Protein AF-A0AAU2A2J5-F1 (afdb_monomer_lite)

Sequence (70 aa):
MELLSTEEIVVRLRAALKGVGVALPSLGVDPVSGASDEPFALVLLGRCNVRTATRLAAVLEGLAAGGDET

Secondary structure (DSSP, 8-state):
-----HHHHHHHHHHHHHHTT---TT-EE-HHHHHS--S---EE-----HHHHHHHHHHHHHHHHT-S--

Radius of gyration: 14.19 Å; chains: 1; bounding box: 33×25×38 Å

pLDDT: mean 77.53, std 10.34, range [42.28, 88.19]

Foldseek 3Di:
DPDDDPQRVQVVVQVVCVVLVWHQPPWDWDPVQVVDPDPDTDIDSHDGDPVNVVSVVVVVVVVVVVVVPD

Structure (mmCIF, N/CA/C/O backbone):
data_AF-A0AAU2A2J5-F1
#
_entry.id   AF-A0AAU2A2J5-F1
#
loop_
_atom_site.group_PDB
_atom_site.id
_atom_site.type_symbol
_atom_site.label_atom_id
_atom_site.label_alt_id
_atom_site.label_comp_id
_atom_site.label_asym_id
_atom_site.label_entity_id
_atom_site.label_seq_id
_atom_site.pdbx_PDB_ins_code
_atom_site.Cartn_x
_atom_site.Cartn_y
_atom_site.Cartn_z
_atom_site.occupancy
_atom_site.B_iso_or_equiv
_atom_site.auth_seq_id
_atom_site.auth_comp_id
_atom_site.auth_asym_id
_atom_site.auth_atom_id
_atom_site.pdbx_PDB_model_num
ATOM 1 N N . MET A 1 1 ? 16.415 -15.976 6.544 1.00 45.53 1 MET A N 1
ATOM 2 C CA . MET A 1 1 ? 15.229 -15.165 6.216 1.00 45.53 1 MET A CA 1
ATOM 3 C C . MET A 1 1 ? 15.300 -14.940 4.724 1.00 45.53 1 MET A C 1
ATOM 5 O O . MET A 1 1 ? 16.168 -14.191 4.299 1.00 45.53 1 MET A O 1
ATOM 9 N N . GLU A 1 2 ? 14.547 -15.708 3.938 1.00 54.69 2 GLU A N 1
ATOM 10 C CA . GLU A 1 2 ? 14.548 -15.517 2.485 1.00 54.69 2 GLU A CA 1
ATOM 11 C C . GLU A 1 2 ? 14.046 -14.102 2.198 1.00 54.69 2 GLU A C 1
ATOM 13 O O . GLU A 1 2 ? 12.953 -13.718 2.621 1.00 54.69 2 GLU A O 1
ATOM 18 N N . LEU A 1 3 ? 14.905 -13.293 1.582 1.00 64.69 3 LEU A N 1
ATOM 19 C CA . LEU A 1 3 ? 14.525 -11.989 1.069 1.00 64.69 3 LEU A CA 1
ATOM 20 C C . LEU A 1 3 ? 13.600 -12.268 -0.111 1.00 64.69 3 LEU A C 1
ATOM 22 O O . LEU A 1 3 ? 14.048 -12.778 -1.134 1.00 64.69 3 LEU A O 1
ATOM 26 N N . LEU A 1 4 ? 12.309 -11.992 0.068 1.00 73.44 4 LEU A N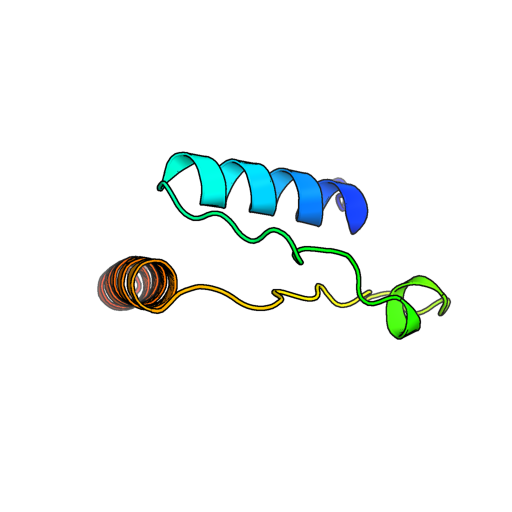 1
ATOM 27 C CA . LEU A 1 4 ? 11.355 -12.012 -1.035 1.00 73.44 4 LEU A CA 1
ATOM 28 C C . LEU A 1 4 ? 11.880 -11.084 -2.130 1.00 73.44 4 LEU A C 1
ATOM 30 O O . LEU A 1 4 ? 12.335 -9.974 -1.834 1.00 73.44 4 LEU A O 1
ATOM 34 N N . SER A 1 5 ? 11.795 -11.526 -3.381 1.00 82.06 5 SER A N 1
ATO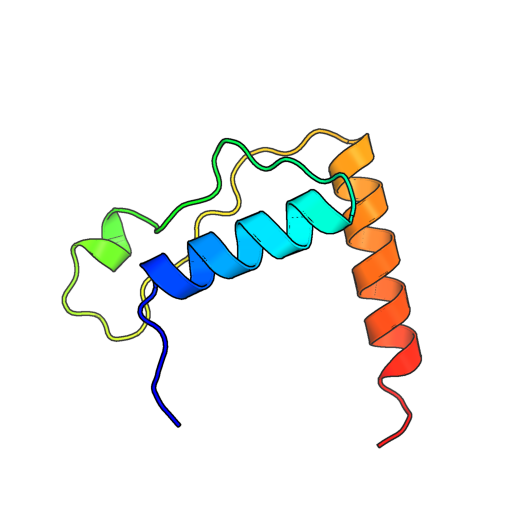M 35 C CA . SER A 1 5 ? 12.084 -10.647 -4.511 1.00 82.06 5 SER A CA 1
ATOM 36 C C . SER A 1 5 ? 11.140 -9.439 -4.495 1.00 82.06 5 SER A C 1
ATOM 38 O O . SER A 1 5 ? 10.028 -9.491 -3.957 1.00 82.06 5 SER A O 1
ATOM 40 N N . THR A 1 6 ? 11.554 -8.331 -5.108 1.00 81.06 6 THR A N 1
ATOM 41 C CA . THR A 1 6 ? 10.729 -7.114 -5.186 1.00 81.06 6 THR A CA 1
ATOM 42 C C . THR A 1 6 ? 9.355 -7.398 -5.802 1.00 81.06 6 THR A C 1
ATOM 44 O O . THR A 1 6 ? 8.341 -6.896 -5.318 1.00 81.06 6 THR A O 1
ATOM 47 N N . GLU A 1 7 ? 9.300 -8.276 -6.805 1.00 81.25 7 GLU A N 1
ATOM 48 C CA . GLU A 1 7 ? 8.056 -8.736 -7.433 1.00 81.25 7 GLU A CA 1
ATOM 49 C C . GLU A 1 7 ? 7.133 -9.454 -6.434 1.00 81.25 7 GLU A C 1
ATOM 51 O O . GLU A 1 7 ? 5.937 -9.157 -6.354 1.00 81.25 7 GLU A O 1
ATOM 56 N N . GLU A 1 8 ? 7.673 -10.351 -5.606 1.00 84.56 8 GLU A N 1
ATOM 57 C CA . GLU A 1 8 ? 6.899 -11.034 -4.562 1.00 84.56 8 GLU A CA 1
ATOM 58 C C . GLU A 1 8 ? 6.379 -10.062 -3.499 1.00 84.56 8 GLU A C 1
ATOM 60 O O . GLU A 1 8 ? 5.234 -10.184 -3.046 1.00 84.56 8 GLU A O 1
ATOM 65 N N . ILE A 1 9 ? 7.182 -9.060 -3.130 1.00 85.94 9 ILE A N 1
ATOM 66 C CA . ILE A 1 9 ? 6.762 -7.997 -2.210 1.00 85.94 9 ILE A CA 1
ATOM 67 C C . ILE A 1 9 ? 5.594 -7.206 -2.810 1.00 85.94 9 ILE A C 1
ATOM 69 O O . ILE A 1 9 ? 4.598 -6.968 -2.120 1.00 85.94 9 ILE A O 1
ATOM 73 N N . VAL A 1 10 ? 5.662 -6.851 -4.096 1.00 85.31 10 VAL A N 1
ATOM 74 C CA . VAL A 1 10 ? 4.581 -6.147 -4.803 1.00 85.31 10 VAL A CA 1
ATOM 75 C C . VAL A 1 10 ? 3.304 -6.986 -4.853 1.00 85.31 10 VAL A C 1
ATOM 77 O O . VAL A 1 10 ? 2.215 -6.461 -4.593 1.00 85.31 10 VAL A O 1
ATOM 80 N N . VAL A 1 11 ? 3.407 -8.289 -5.131 1.00 88.19 11 VAL A N 1
ATOM 81 C CA . VAL A 1 11 ? 2.258 -9.212 -5.127 1.00 88.19 11 VAL A CA 1
ATOM 82 C C . VAL A 1 11 ? 1.632 -9.298 -3.736 1.00 88.19 11 VAL A C 1
ATOM 84 O O . VAL A 1 11 ? 0.410 -9.163 -3.595 1.00 88.19 11 VAL A O 1
ATOM 87 N N . ARG A 1 12 ? 2.454 -9.464 -2.695 1.00 87.94 12 ARG A N 1
ATOM 88 C CA . ARG A 1 12 ? 1.989 -9.526 -1.305 1.00 87.94 12 ARG A CA 1
ATOM 89 C C . ARG A 1 12 ? 1.307 -8.226 -0.883 1.00 87.94 12 ARG A C 1
ATOM 91 O O . ARG A 1 12 ? 0.219 -8.268 -0.305 1.00 87.94 12 ARG A O 1
ATOM 98 N N . LEU A 1 13 ? 1.898 -7.079 -1.214 1.00 86.31 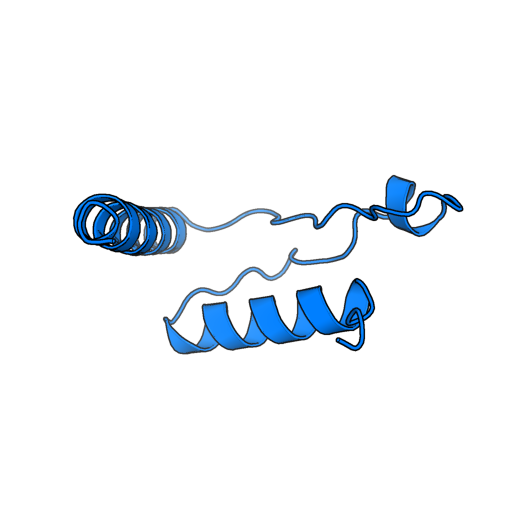13 LEU A N 1
ATOM 99 C CA . LEU A 1 13 ? 1.325 -5.764 -0.933 1.00 86.31 13 LEU A CA 1
ATOM 100 C C . LEU A 1 13 ? -0.009 -5.575 -1.666 1.00 86.31 13 LEU A C 1
ATOM 102 O O . LEU A 1 13 ? -0.991 -5.149 -1.057 1.00 86.31 13 LEU A O 1
ATOM 106 N N . ARG A 1 14 ? -0.093 -5.970 -2.943 1.00 86.75 14 ARG A N 1
ATOM 107 C CA . ARG A 1 14 ? -1.347 -5.940 -3.713 1.00 86.75 14 ARG A CA 1
ATOM 108 C C . ARG A 1 14 ? -2.445 -6.759 -3.038 1.00 86.75 14 ARG A C 1
ATOM 110 O O . ARG A 1 14 ? -3.584 -6.296 -2.952 1.00 86.75 14 ARG A O 1
ATOM 117 N N . ALA A 1 15 ? -2.118 -7.966 -2.580 1.00 87.25 15 ALA A N 1
ATOM 118 C CA . ALA A 1 15 ? -3.068 -8.847 -1.910 1.00 87.25 15 ALA A CA 1
ATOM 119 C C . ALA A 1 15 ? -3.557 -8.249 -0.581 1.00 87.25 15 ALA A C 1
ATOM 121 O O . ALA A 1 15 ? -4.765 -8.217 -0.338 1.00 87.25 15 ALA A O 1
ATOM 122 N N . ALA A 1 16 ? -2.645 -7.709 0.233 1.00 86.56 16 ALA A N 1
ATOM 123 C CA . ALA A 1 16 ? -2.981 -7.062 1.501 1.00 86.56 16 ALA A CA 1
ATOM 124 C C . ALA A 1 16 ? -3.909 -5.851 1.299 1.00 86.56 16 ALA A C 1
ATOM 126 O O . ALA A 1 16 ? -4.950 -5.743 1.948 1.00 86.56 16 ALA A O 1
ATOM 127 N N . LEU A 1 17 ? -3.586 -4.987 0.332 1.00 83.69 17 LEU A N 1
ATOM 128 C CA . LEU A 1 17 ? -4.414 -3.834 -0.025 1.00 83.69 17 LEU A CA 1
ATOM 129 C C . LEU A 1 17 ? -5.809 -4.257 -0.501 1.00 83.69 17 LEU A C 1
ATOM 131 O O . LEU A 1 17 ? -6.817 -3.694 -0.065 1.00 83.69 17 LEU A O 1
ATOM 135 N N . LYS A 1 18 ? -5.895 -5.300 -1.334 1.00 83.88 18 LYS A N 1
ATOM 136 C CA . LYS A 1 18 ? -7.183 -5.845 -1.782 1.00 83.88 18 LYS A CA 1
ATOM 137 C C . LYS A 1 18 ? -8.018 -6.367 -0.608 1.00 83.88 18 LYS A C 1
ATOM 139 O O . LYS A 1 18 ? -9.229 -6.154 -0.606 1.00 83.88 18 LYS A O 1
ATOM 144 N N . GLY A 1 19 ? -7.385 -6.981 0.395 1.00 82.19 19 GLY A N 1
ATOM 145 C CA . GLY A 1 19 ? -8.041 -7.458 1.619 1.00 82.19 19 GLY A CA 1
ATOM 146 C C . GLY A 1 19 ? -8.769 -6.359 2.403 1.00 82.19 19 GLY A C 1
ATOM 147 O O . GLY A 1 19 ? -9.830 -6.613 2.963 1.00 82.19 19 GLY A O 1
ATOM 148 N N . VAL A 1 20 ? -8.267 -5.120 2.364 1.00 77.50 20 VAL A N 1
ATOM 149 C CA . VAL A 1 20 ? -8.894 -3.946 3.010 1.00 77.50 20 VAL A CA 1
ATOM 150 C C . VAL A 1 20 ? -9.763 -3.110 2.051 1.00 77.50 20 VAL A C 1
ATOM 152 O O . VAL A 1 20 ? -10.214 -2.007 2.378 1.00 77.50 20 VAL A O 1
ATOM 155 N N . GLY A 1 21 ? -10.026 -3.621 0.843 1.00 75.69 21 GLY A N 1
ATOM 156 C CA . GLY A 1 21 ? -10.837 -2.949 -0.177 1.00 75.69 21 GLY A CA 1
ATOM 157 C C . GLY A 1 21 ? -10.132 -1.775 -0.865 1.00 75.69 21 GLY A C 1
ATOM 158 O O . GLY A 1 21 ? -10.800 -0.878 -1.387 1.00 75.69 21 GLY A O 1
ATOM 159 N N . VAL A 1 22 ? -8.798 -1.753 -0.850 1.00 79.44 22 VAL A N 1
ATOM 160 C CA . VAL A 1 22 ? -7.958 -0.783 -1.557 1.00 79.44 22 VAL A CA 1
ATOM 161 C C . VAL A 1 22 ? -7.466 -1.401 -2.866 1.00 79.44 22 VAL A C 1
ATOM 163 O O . VAL A 1 22 ? -6.830 -2.450 -2.876 1.00 79.44 22 VAL A O 1
ATOM 166 N N . ALA A 1 23 ? -7.740 -0.735 -3.989 1.00 77.75 23 ALA A N 1
ATOM 167 C CA . ALA A 1 23 ? -7.231 -1.130 -5.298 1.00 77.75 23 ALA A CA 1
ATOM 168 C C . ALA A 1 23 ? -6.231 -0.086 -5.809 1.00 77.75 23 ALA A C 1
ATOM 170 O O . ALA A 1 23 ? -6.604 1.059 -6.062 1.00 77.75 23 ALA A O 1
ATOM 171 N N . LEU A 1 24 ? -4.972 -0.500 -5.977 1.00 80.31 24 LEU A N 1
ATOM 172 C CA . LEU A 1 24 ? -3.917 0.284 -6.620 1.00 80.31 24 LEU A CA 1
ATOM 173 C C . LEU A 1 24 ? -3.587 -0.351 -7.981 1.00 80.31 24 LEU A C 1
ATOM 175 O O . LEU A 1 24 ? -2.759 -1.264 -8.055 1.00 80.31 24 LEU A O 1
ATOM 179 N N . PRO A 1 25 ? -4.262 0.067 -9.069 1.00 74.31 25 PRO A N 1
ATOM 180 C CA . PRO A 1 25 ? -4.053 -0.527 -10.391 1.00 74.31 25 PRO A CA 1
ATOM 181 C C . PRO A 1 25 ? -2.637 -0.272 -10.917 1.00 74.31 25 PRO A C 1
ATOM 183 O O . PRO A 1 25 ? -2.098 -1.102 -11.636 1.00 74.31 25 PRO A O 1
ATOM 186 N N . SER A 1 26 ? -2.019 0.832 -10.498 1.00 80.06 26 SER A N 1
ATOM 187 C CA . SER A 1 26 ? -0.666 1.230 -10.891 1.00 80.06 26 SER A CA 1
ATOM 188 C C . SER A 1 26 ? 0.428 0.763 -9.921 1.00 80.06 26 SER A C 1
ATOM 190 O O . SER A 1 26 ? 1.557 1.216 -10.052 1.00 80.06 26 SER A O 1
ATOM 192 N N . LEU A 1 27 ? 0.109 -0.098 -8.943 1.00 84.62 27 LEU A N 1
ATOM 193 C CA . LEU A 1 27 ? 1.120 -0.674 -8.054 1.00 84.62 27 LEU A CA 1
ATOM 194 C C . LEU A 1 27 ? 2.087 -1.545 -8.866 1.00 84.62 27 LEU A C 1
ATOM 196 O O . LEU A 1 27 ? 1.621 -2.417 -9.602 1.00 84.62 27 LEU A O 1
ATOM 200 N N . GLY A 1 28 ? 3.392 -1.349 -8.717 1.00 84.19 28 GLY A N 1
ATOM 201 C CA . GLY A 1 28 ? 4.407 -2.102 -9.455 1.00 84.19 28 GLY A CA 1
ATOM 202 C C . GLY A 1 28 ? 5.818 -1.804 -8.967 1.00 84.19 28 GLY A C 1
ATOM 203 O O . GLY A 1 28 ? 6.004 -0.951 -8.102 1.00 84.19 28 GLY A O 1
ATOM 204 N N . VAL A 1 29 ? 6.808 -2.493 -9.524 1.00 83.56 29 VAL A N 1
ATOM 205 C CA . VAL A 1 29 ? 8.217 -2.126 -9.339 1.00 83.56 29 VAL A CA 1
ATOM 206 C C . VAL A 1 29 ? 8.520 -0.889 -10.179 1.00 83.56 29 VAL A C 1
ATOM 208 O O . VAL A 1 29 ? 8.029 -0.747 -11.302 1.00 83.56 29 VAL A O 1
ATOM 211 N N . ASP A 1 30 ? 9.289 0.033 -9.615 1.00 83.19 30 ASP A N 1
ATOM 212 C CA . ASP A 1 30 ? 9.806 1.180 -10.344 1.00 83.19 30 ASP A CA 1
ATOM 213 C C . ASP A 1 30 ? 10.753 0.701 -11.453 1.00 83.19 30 ASP A C 1
ATOM 215 O O . ASP A 1 30 ? 11.740 0.024 -11.168 1.00 83.19 30 ASP A O 1
ATOM 219 N N . PRO A 1 31 ? 10.471 1.020 -12.727 1.00 75.75 31 PRO A N 1
ATOM 220 C CA . PRO A 1 31 ? 11.210 0.453 -13.847 1.00 75.75 31 PRO A CA 1
ATOM 221 C C . PRO A 1 31 ? 12.668 0.915 -13.887 1.00 75.75 31 PRO A C 1
ATOM 223 O O . PRO A 1 31 ? 13.492 0.227 -14.478 1.00 75.75 31 PRO A O 1
ATOM 226 N N . VAL A 1 32 ? 12.995 2.061 -13.277 1.00 78.94 32 VAL A N 1
ATOM 227 C CA . VAL A 1 32 ? 14.368 2.579 -13.234 1.00 78.94 32 VAL A CA 1
ATOM 228 C C . VAL A 1 32 ? 15.198 1.755 -12.257 1.00 78.94 32 VAL A C 1
ATOM 230 O O . VAL A 1 32 ? 16.206 1.175 -12.643 1.00 78.94 32 VAL A O 1
ATOM 233 N N . SER A 1 33 ? 14.741 1.637 -11.016 1.00 77.06 33 SER A N 1
ATOM 234 C CA . SER A 1 33 ? 15.437 0.860 -9.988 1.00 77.06 33 SER A CA 1
ATOM 235 C C . SER A 1 33 ? 15.354 -0.654 -10.209 1.00 77.06 33 SER A C 1
ATOM 237 O O . SER A 1 33 ? 16.276 -1.362 -9.828 1.00 77.06 33 SER A O 1
ATOM 239 N N . GLY A 1 34 ? 14.308 -1.158 -10.872 1.00 74.50 34 GLY A N 1
ATOM 240 C CA . GLY A 1 34 ? 14.205 -2.566 -11.270 1.00 74.50 34 GLY A CA 1
ATOM 241 C C . GLY A 1 34 ? 15.103 -2.958 -12.450 1.00 74.50 34 GLY A C 1
ATOM 242 O O . GLY A 1 34 ? 15.406 -4.137 -12.611 1.00 74.50 34 GLY A O 1
ATOM 243 N N . ALA A 1 35 ? 15.521 -1.993 -13.278 1.00 76.44 35 ALA A N 1
ATOM 244 C CA . ALA A 1 35 ? 16.489 -2.215 -14.355 1.00 76.44 35 ALA A CA 1
ATOM 245 C C . ALA A 1 35 ? 17.947 -2.021 -13.901 1.00 76.44 35 ALA A C 1
ATOM 247 O O . ALA A 1 35 ? 18.867 -2.440 -14.606 1.00 76.44 35 ALA A O 1
ATOM 248 N N . SER A 1 36 ? 18.159 -1.382 -12.749 1.00 73.25 36 SER A N 1
ATOM 249 C CA . SER A 1 36 ? 19.469 -1.230 -12.119 1.00 73.25 36 SER A CA 1
ATOM 250 C C . SER A 1 36 ? 19.851 -2.486 -11.329 1.00 73.25 36 SER A C 1
ATOM 252 O O . SER A 1 36 ? 18.996 -3.146 -10.749 1.00 73.25 36 SER A O 1
ATOM 254 N N . ASP A 1 37 ? 21.152 -2.762 -11.201 1.00 68.19 37 ASP A N 1
ATOM 255 C CA . ASP A 1 37 ? 21.708 -3.804 -10.307 1.00 68.19 37 ASP A CA 1
ATOM 256 C C . ASP A 1 37 ? 21.661 -3.379 -8.819 1.00 68.19 37 ASP A C 1
ATOM 258 O O . ASP A 1 37 ? 22.453 -3.794 -7.974 1.00 68.19 37 ASP A O 1
ATOM 262 N N . GLU A 1 38 ? 20.771 -2.443 -8.499 1.00 68.69 38 GLU A N 1
ATOM 263 C CA . GLU A 1 38 ? 20.729 -1.783 -7.210 1.00 68.69 38 GLU A CA 1
ATOM 264 C C . GLU A 1 38 ? 19.963 -2.675 -6.223 1.00 68.69 38 GLU A C 1
ATOM 266 O O . GLU A 1 38 ? 18.859 -3.131 -6.526 1.00 68.69 38 GLU A O 1
ATOM 271 N N . PRO A 1 39 ? 20.504 -2.934 -5.020 1.00 67.25 39 PRO A N 1
ATOM 272 C CA . PRO A 1 39 ? 19.942 -3.926 -4.100 1.00 67.25 39 PRO A CA 1
ATOM 273 C C . PRO A 1 39 ? 18.562 -3.551 -3.528 1.00 67.25 39 PRO A C 1
ATOM 275 O O . PRO A 1 39 ? 17.965 -4.344 -2.801 1.00 67.25 39 PRO A O 1
ATOM 278 N N . PHE A 1 40 ? 18.046 -2.357 -3.839 1.00 69.06 40 PHE A N 1
ATOM 279 C CA . PHE A 1 40 ? 16.808 -1.807 -3.294 1.00 69.06 40 PHE A CA 1
ATOM 280 C C . PHE A 1 40 ? 15.910 -1.250 -4.402 1.00 69.06 40 PHE A C 1
ATOM 282 O O . PHE A 1 40 ? 15.709 -0.040 -4.509 1.00 69.06 40 PHE A O 1
ATOM 289 N N . ALA A 1 41 ? 15.347 -2.136 -5.224 1.00 78.38 41 ALA A N 1
ATOM 290 C CA . ALA A 1 41 ? 14.333 -1.732 -6.192 1.00 78.38 41 ALA A CA 1
ATOM 291 C C . ALA A 1 41 ? 13.130 -1.083 -5.480 1.00 78.38 41 ALA A C 1
ATOM 293 O O . ALA A 1 41 ? 12.592 -1.609 -4.501 1.00 78.38 41 ALA A O 1
ATOM 294 N N . LEU A 1 42 ? 12.716 0.084 -5.968 1.00 81.31 42 LEU A N 1
ATOM 295 C CA . LEU A 1 42 ? 11.630 0.870 -5.401 1.00 81.31 42 LEU A CA 1
ATOM 296 C C . LEU A 1 42 ? 10.276 0.328 -5.870 1.00 81.31 42 LEU A C 1
ATOM 298 O O . LEU A 1 42 ? 10.141 -0.240 -6.951 1.00 81.31 42 LEU A O 1
ATOM 302 N N . VAL A 1 43 ? 9.240 0.541 -5.058 1.00 80.44 43 VAL A N 1
ATOM 303 C CA . VAL A 1 43 ? 7.856 0.190 -5.404 1.00 80.44 43 VAL A CA 1
ATOM 304 C C . VAL A 1 43 ? 7.086 1.460 -5.752 1.00 80.44 43 VAL A C 1
ATOM 306 O O . VAL A 1 43 ? 6.928 2.359 -4.924 1.00 80.44 43 VAL A O 1
ATOM 309 N N . LEU A 1 44 ? 6.547 1.520 -6.967 1.00 83.44 44 LEU A N 1
ATOM 310 C CA . LEU A 1 44 ? 5.619 2.563 -7.385 1.00 83.44 44 LEU A CA 1
ATOM 311 C C . LEU A 1 44 ? 4.239 2.277 -6.802 1.00 83.44 44 LEU A C 1
ATOM 313 O O . LEU A 1 44 ? 3.587 1.310 -7.183 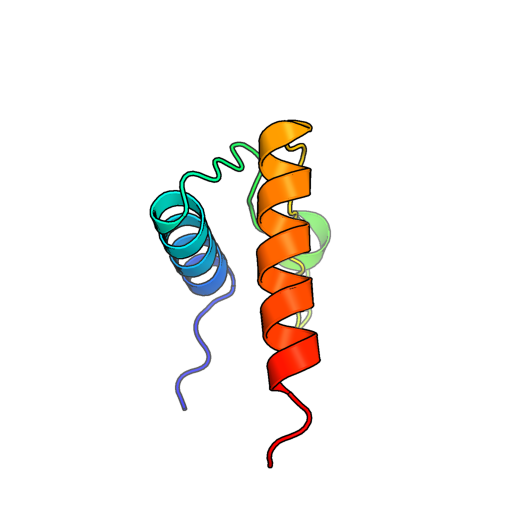1.00 83.44 44 LEU A O 1
ATOM 317 N N . LEU A 1 45 ? 3.763 3.145 -5.907 1.00 77.69 45 LEU A N 1
ATOM 318 C CA . LEU A 1 45 ? 2.429 3.034 -5.298 1.00 77.69 45 LEU A CA 1
ATOM 319 C C . LEU A 1 45 ? 1.298 3.518 -6.225 1.00 77.69 45 LEU A C 1
ATOM 321 O O . LEU A 1 45 ? 0.141 3.128 -6.060 1.00 77.69 45 LEU A O 1
ATOM 325 N N . GLY A 1 46 ? 1.624 4.316 -7.244 1.00 77.94 46 GLY A N 1
ATOM 326 C CA . GLY A 1 46 ? 0.673 4.753 -8.262 1.00 77.94 46 GLY A CA 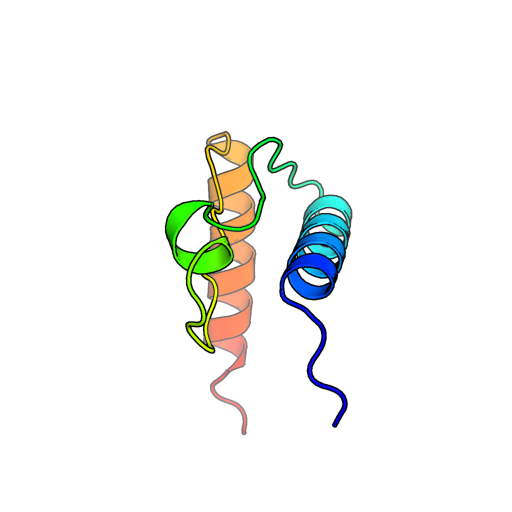1
ATOM 327 C C . GLY A 1 46 ? -0.440 5.682 -7.754 1.00 77.94 46 GLY A C 1
ATOM 328 O O . GLY A 1 46 ? -0.402 6.198 -6.639 1.00 77.94 46 GLY A O 1
ATOM 329 N N . ARG A 1 47 ? -1.450 5.938 -8.600 1.00 76.56 47 ARG A N 1
ATOM 330 C CA . ARG A 1 47 ? -2.596 6.793 -8.242 1.00 76.56 47 ARG A CA 1
ATOM 331 C C . ARG A 1 47 ? -3.660 5.980 -7.511 1.00 76.56 47 ARG A C 1
ATOM 333 O O . ARG A 1 47 ? -4.077 4.923 -7.982 1.00 76.56 47 ARG A O 1
ATOM 340 N N . CYS A 1 48 ? -4.160 6.529 -6.411 1.00 77.44 48 CYS A N 1
ATOM 341 C CA . CYS A 1 48 ? -5.324 6.017 -5.702 1.00 77.44 48 CYS A CA 1
ATOM 342 C C . CYS A 1 48 ? -6.457 7.051 -5.703 1.00 77.44 48 CYS A C 1
ATOM 344 O O . CYS A 1 48 ? -6.229 8.243 -5.908 1.00 77.44 48 CYS A O 1
ATOM 346 N N . ASN A 1 49 ? -7.699 6.598 -5.521 1.00 80.19 49 ASN A N 1
ATOM 347 C CA . ASN A 1 49 ? -8.827 7.512 -5.333 1.00 80.19 49 ASN A CA 1
ATOM 348 C C . ASN A 1 49 ? -8.864 8.032 -3.881 1.00 80.19 49 ASN A C 1
ATOM 350 O O . ASN A 1 49 ? -8.315 7.402 -2.977 1.00 80.19 49 ASN A O 1
ATOM 354 N N . VAL A 1 50 ? -9.549 9.156 -3.645 1.00 83.88 50 VAL A N 1
ATOM 355 C CA . VAL A 1 50 ? -9.595 9.817 -2.324 1.00 83.88 50 VAL A CA 1
ATOM 356 C C . VAL A 1 50 ? -10.123 8.884 -1.231 1.00 83.88 50 VAL A C 1
ATOM 358 O O . VAL A 1 50 ? -9.531 8.800 -0.164 1.00 83.88 50 VAL A O 1
ATOM 361 N N . ARG A 1 51 ? -11.176 8.102 -1.507 1.00 83.31 51 ARG A N 1
ATOM 362 C CA . ARG A 1 51 ? -11.738 7.135 -0.545 1.00 83.31 51 ARG A CA 1
ATOM 363 C C . ARG A 1 51 ? -10.708 6.087 -0.120 1.00 83.31 51 ARG A C 1
ATOM 365 O O . ARG A 1 51 ? -10.655 5.701 1.045 1.00 83.31 51 ARG A O 1
ATOM 372 N N . THR A 1 52 ? -9.917 5.609 -1.071 1.00 80.81 52 THR A N 1
ATOM 373 C CA . THR A 1 52 ? -8.818 4.679 -0.839 1.00 80.81 52 THR A CA 1
ATOM 374 C C . THR A 1 52 ? -7.703 5.330 -0.022 1.00 80.81 52 THR A C 1
ATOM 376 O O . THR A 1 52 ? -7.261 4.722 0.949 1.00 80.81 52 THR A O 1
ATOM 379 N N . ALA A 1 53 ? -7.303 6.561 -0.358 1.00 85.19 53 ALA A N 1
ATOM 380 C CA . ALA A 1 53 ? -6.292 7.310 0.388 1.00 85.19 53 ALA A CA 1
ATOM 381 C C . ALA A 1 53 ? -6.703 7.516 1.856 1.00 85.19 53 ALA A C 1
ATOM 383 O O . ALA A 1 53 ? -5.922 7.226 2.755 1.00 85.19 53 ALA A O 1
ATOM 384 N N . THR A 1 54 ? -7.954 7.921 2.106 1.00 87.19 54 THR A N 1
ATOM 385 C CA . THR A 1 54 ? -8.487 8.115 3.465 1.00 87.19 54 THR A CA 1
ATOM 386 C C . THR A 1 54 ? -8.478 6.822 4.278 1.00 87.19 54 THR A C 1
ATOM 388 O O . THR A 1 54 ? -8.086 6.828 5.440 1.00 87.19 54 THR A O 1
ATOM 391 N N . ARG A 1 55 ? -8.882 5.693 3.678 1.00 82.94 55 ARG A N 1
ATOM 392 C CA . ARG A 1 55 ? -8.852 4.388 4.362 1.00 82.94 55 ARG A CA 1
ATOM 393 C C . ARG A 1 55 ? -7.432 3.945 4.695 1.00 82.94 55 ARG A C 1
ATOM 395 O O . ARG A 1 55 ? -7.212 3.417 5.778 1.00 82.94 55 ARG A O 1
ATOM 402 N N . LEU A 1 56 ? -6.491 4.152 3.774 1.00 82.94 56 LEU A N 1
ATOM 403 C CA . LEU A 1 56 ? -5.087 3.818 3.995 1.00 82.94 56 LEU A CA 1
ATOM 404 C C . LEU A 1 56 ? -4.491 4.665 5.127 1.00 82.94 56 LEU A C 1
ATOM 406 O O . LEU A 1 56 ? -3.856 4.105 6.013 1.00 82.94 56 LEU A O 1
ATOM 410 N N . ALA A 1 57 ? -4.753 5.976 5.135 1.00 86.62 57 ALA A N 1
ATOM 411 C CA . ALA A 1 57 ? -4.312 6.876 6.200 1.00 86.62 57 ALA A CA 1
ATOM 412 C C . ALA A 1 57 ? -4.826 6.424 7.576 1.00 86.62 57 ALA A C 1
ATOM 414 O O . ALA A 1 57 ? -4.024 6.236 8.482 1.00 86.62 57 ALA A O 1
ATOM 415 N N . ALA A 1 58 ? -6.122 6.117 7.700 1.00 86.88 58 ALA A N 1
ATOM 416 C CA . ALA A 1 58 ? -6.709 5.667 8.965 1.00 86.88 58 ALA A CA 1
ATOM 417 C C . ALA A 1 58 ? -6.077 4.368 9.509 1.00 86.88 58 ALA A C 1
ATOM 419 O O . ALA A 1 58 ? -5.889 4.227 10.715 1.00 86.88 58 ALA A O 1
ATOM 420 N N . VAL A 1 59 ? -5.734 3.413 8.633 1.00 83.94 59 VAL A N 1
ATOM 421 C CA . VAL A 1 59 ? -5.043 2.176 9.044 1.00 83.94 59 VAL A CA 1
ATOM 422 C C . VAL A 1 59 ? -3.624 2.476 9.527 1.00 83.94 59 VAL A C 1
ATOM 424 O O . VAL A 1 59 ? -3.213 1.953 10.558 1.00 83.94 59 VAL A O 1
ATOM 427 N N . LEU A 1 60 ? -2.880 3.316 8.802 1.00 85.31 60 LEU A N 1
ATOM 428 C CA . LEU A 1 60 ? -1.510 3.687 9.169 1.00 85.31 60 LEU A CA 1
ATOM 429 C C . LEU A 1 60 ? -1.465 4.479 10.482 1.00 85.31 60 LEU A C 1
ATOM 431 O O . LEU A 1 60 ? -0.616 4.205 11.324 1.00 85.31 60 LEU A O 1
ATOM 435 N N . GLU A 1 61 ? -2.402 5.404 10.683 1.00 87.88 61 GLU A N 1
ATOM 436 C CA . GLU A 1 61 ? -2.559 6.156 11.933 1.00 87.88 61 GLU A CA 1
ATOM 437 C C . GLU A 1 61 ? -2.911 5.232 13.105 1.00 87.88 61 GLU A C 1
ATOM 439 O O . GLU A 1 61 ? -2.331 5.361 14.180 1.00 87.88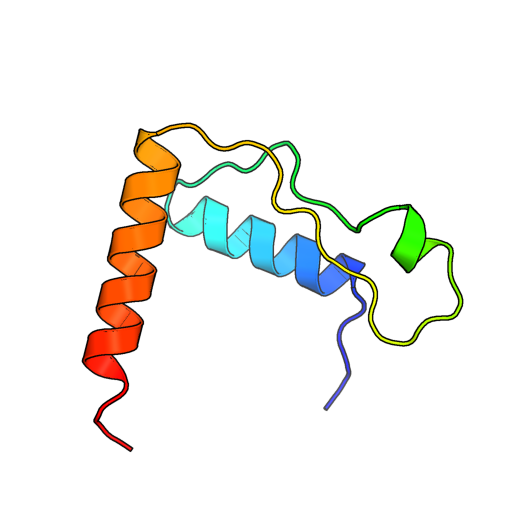 61 GLU A O 1
ATOM 444 N N . GLY A 1 62 ? -3.799 4.253 12.895 1.00 85.38 62 GLY A N 1
ATOM 445 C CA . GLY A 1 62 ? -4.132 3.253 13.912 1.00 85.38 62 GLY A CA 1
ATOM 446 C C . GLY A 1 62 ? -2.946 2.363 14.299 1.00 85.38 62 GLY A C 1
ATOM 447 O O . GLY A 1 62 ? -2.782 2.042 15.473 1.00 85.38 62 GLY A O 1
ATOM 448 N N . LEU A 1 63 ? -2.092 2.002 13.336 1.00 81.88 63 LEU A N 1
ATOM 449 C CA . LEU A 1 63 ? -0.853 1.264 13.602 1.00 81.88 63 LEU A CA 1
ATOM 450 C C . LEU A 1 63 ? 0.187 2.127 14.326 1.00 81.88 63 LEU A C 1
ATOM 452 O O . LEU A 1 63 ? 0.842 1.632 15.234 1.00 81.88 63 LEU A O 1
ATOM 456 N N . ALA A 1 64 ? 0.320 3.405 13.959 1.00 78.38 64 ALA A N 1
ATOM 457 C CA . ALA A 1 64 ? 1.234 4.331 14.627 1.00 78.38 64 ALA A CA 1
ATOM 458 C C . ALA A 1 64 ? 0.807 4.605 16.078 1.00 78.38 64 ALA A C 1
ATOM 460 O O . ALA A 1 64 ? 1.641 4.594 16.974 1.00 78.38 64 ALA A O 1
ATOM 461 N N . ALA A 1 65 ? -0.494 4.777 16.322 1.00 70.50 65 ALA A N 1
ATOM 462 C CA . ALA A 1 65 ? -1.043 4.964 17.664 1.00 70.50 65 ALA A CA 1
ATOM 463 C C . ALA A 1 65 ? -0.985 3.688 18.526 1.00 70.50 65 ALA A C 1
ATOM 465 O O . ALA A 1 65 ? -0.989 3.775 19.749 1.00 70.50 65 ALA A O 1
ATOM 466 N N . GLY A 1 66 ? -0.933 2.510 17.895 1.00 58.56 66 GLY A N 1
ATOM 467 C CA . GLY A 1 66 ? -0.702 1.224 18.558 1.00 58.56 66 GLY A CA 1
ATOM 468 C C . GLY A 1 66 ? 0.775 0.826 18.676 1.00 58.56 66 GLY A C 1
ATOM 469 O O . GLY A 1 66 ? 1.055 -0.248 19.196 1.00 58.56 66 GLY A O 1
ATOM 470 N N . GLY A 1 67 ? 1.703 1.652 18.177 1.00 54.22 67 GLY A N 1
ATOM 471 C CA . GLY A 1 67 ? 3.149 1.399 18.170 1.00 54.22 67 GLY A CA 1
ATOM 472 C C . GLY A 1 67 ? 3.904 1.931 19.393 1.00 54.22 67 GLY A C 1
ATOM 473 O O . GLY A 1 67 ? 5.118 1.778 19.453 1.00 54.22 67 GLY A O 1
ATOM 474 N N . ASP A 1 68 ? 3.203 2.529 20.360 1.00 51.47 68 ASP A N 1
ATOM 475 C CA . ASP A 1 68 ? 3.745 2.957 21.663 1.00 51.47 68 ASP A CA 1
ATOM 476 C C . ASP A 1 68 ? 3.629 1.860 22.749 1.00 51.47 68 ASP A C 1
ATOM 478 O O . ASP A 1 68 ? 3.689 2.140 23.945 1.00 51.47 68 ASP A O 1
ATOM 482 N N . GLU A 1 69 ? 3.483 0.587 22.360 1.00 53.12 69 GLU A N 1
ATOM 483 C CA . GLU A 1 69 ? 3.634 -0.549 23.275 1.00 53.12 69 GLU A CA 1
ATOM 484 C C . GLU A 1 69 ? 4.567 -1.624 22.680 1.00 53.12 69 GLU A C 1
ATOM 486 O O . GLU A 1 69 ? 4.126 -2.594 22.067 1.00 53.12 69 GLU A O 1
ATOM 491 N N . THR A 1 70 ? 5.862 -1.457 22.996 1.00 42.28 70 THR A N 1
ATOM 492 C CA . THR A 1 70 ? 7.020 -2.388 22.896 1.00 42.28 70 THR A CA 1
ATOM 493 C C . THR A 1 70 ? 7.911 -2.304 21.658 1.00 42.28 70 THR A C 1
ATOM 495 O O . THR A 1 70 ? 7.508 -2.762 20.567 1.00 42.28 70 THR A O 1
#

Organism: NCBI:txid2975649